Protein AF-A0A7L2H9U1-F1 (afdb_monomer_lite)

Foldseek 3Di:
DDDDDDDDDDDDDDDDQDFPDDDPQLVVVCVVVVHDFPRTDDDDPVSVVVSVVSVVVVVVVVVVVVVVVVVVVVVVVVVVVVVVVVVVVVVVVD

Organism: Sagittarius serpentarius (NCBI:txid56258)

Structure (mmCIF, N/CA/C/O backbone):
data_AF-A0A7L2H9U1-F1
#
_entry.id   AF-A0A7L2H9U1-F1
#
loop_
_atom_site.group_PDB
_atom_site.id
_atom_site.type_symbol
_atom_site.label_atom_id
_atom_site.label_alt_id
_atom_site.label_comp_id
_atom_site.label_asym_id
_atom_site.label_entity_id
_atom_site.label_seq_id
_atom_site.pdbx_PDB_ins_code
_atom_site.Cartn_x
_atom_site.Cartn_y
_atom_site.Cartn_z
_atom_site.occupancy
_atom_site.B_iso_or_equiv
_atom_site.auth_seq_id
_atom_site.auth_comp_id
_atom_site.auth_asym_id
_atom_site.auth_atom_id
_atom_site.pdbx_PDB_model_num
ATOM 1 N N . GLN A 1 1 ? 30.837 11.849 19.131 1.00 40.84 1 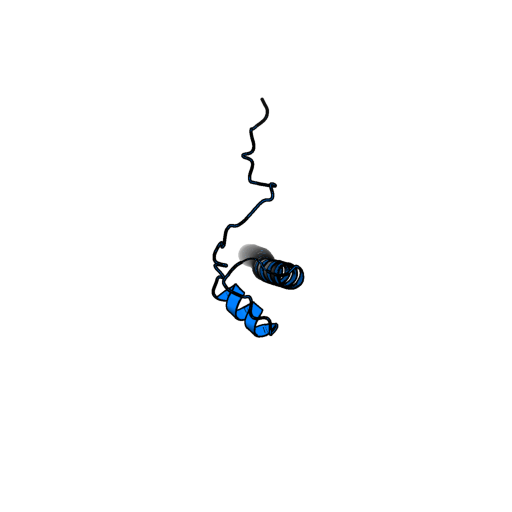GLN A N 1
ATOM 2 C CA . GLN A 1 1 ? 29.640 12.548 18.621 1.00 40.84 1 GLN A CA 1
ATOM 3 C C . GLN A 1 1 ? 28.623 11.475 18.253 1.00 40.84 1 GLN A C 1
ATOM 5 O O . GLN A 1 1 ? 28.847 10.749 17.298 1.00 40.84 1 GLN A O 1
ATOM 10 N N . GLN A 1 2 ? 27.600 11.282 19.087 1.00 32.91 2 GLN A N 1
ATOM 11 C CA . GLN A 1 2 ? 26.461 10.395 18.819 1.00 32.91 2 GLN A CA 1
ATOM 12 C C . GLN A 1 2 ? 25.211 11.279 18.701 1.00 32.91 2 GLN A C 1
ATOM 14 O O . GLN A 1 2 ? 25.092 12.224 19.489 1.00 32.91 2 GLN A O 1
ATOM 19 N N . PRO A 1 3 ? 24.306 11.040 17.737 1.00 44.41 3 PRO A N 1
ATOM 20 C CA . PRO A 1 3 ? 23.106 11.847 17.606 1.00 44.41 3 PRO A CA 1
ATOM 21 C C . PRO A 1 3 ? 22.080 11.469 18.680 1.00 44.41 3 PRO A C 1
ATOM 23 O O . PRO A 1 3 ? 21.834 10.299 18.968 1.00 44.41 3 PRO A O 1
ATOM 26 N N . GLN A 1 4 ? 21.491 12.507 19.264 1.00 36.41 4 GLN A N 1
ATOM 27 C CA . GLN A 1 4 ? 20.403 12.468 20.231 1.00 36.41 4 GLN A CA 1
ATOM 28 C C . GLN A 1 4 ? 19.116 12.103 19.468 1.00 36.41 4 GLN A C 1
ATOM 30 O O . GLN A 1 4 ? 18.715 12.844 18.570 1.00 36.41 4 GLN A O 1
ATOM 35 N N . VAL A 1 5 ? 18.465 10.985 19.794 1.00 49.50 5 VAL A N 1
ATOM 36 C CA . VAL A 1 5 ? 17.112 10.685 19.292 1.00 49.50 5 VAL A CA 1
ATOM 37 C C . VAL A 1 5 ? 16.080 11.154 20.325 1.00 49.50 5 VAL A C 1
ATOM 39 O O . VAL A 1 5 ? 16.228 10.824 21.504 1.00 49.50 5 VAL A O 1
ATOM 42 N N . PRO A 1 6 ? 15.051 11.936 19.943 1.00 44.22 6 PRO A N 1
ATOM 43 C CA . PRO A 1 6 ? 14.076 12.437 20.898 1.00 44.22 6 PRO A CA 1
ATOM 44 C C . PRO A 1 6 ? 13.170 11.301 21.365 1.00 44.22 6 PRO A C 1
ATOM 46 O O . PRO A 1 6 ? 12.555 10.591 20.566 1.00 44.22 6 PRO A O 1
ATOM 49 N N . GLY A 1 7 ? 13.092 11.141 22.684 1.00 51.62 7 GLY A N 1
ATOM 50 C CA . GLY A 1 7 ? 12.185 10.205 23.322 1.00 51.62 7 GLY A CA 1
ATOM 51 C C . GLY A 1 7 ? 10.724 10.541 23.032 1.00 51.62 7 GLY A C 1
ATOM 52 O O . GLY A 1 7 ? 10.314 11.698 23.051 1.00 51.62 7 GLY A O 1
ATOM 53 N N . SER A 1 8 ? 9.911 9.505 22.843 1.00 39.72 8 SER A N 1
ATOM 54 C CA . SER A 1 8 ? 8.487 9.594 23.148 1.00 39.72 8 SER A CA 1
ATOM 55 C C . SER A 1 8 ? 7.988 8.300 23.798 1.00 39.72 8 SER A C 1
ATOM 57 O O . SER A 1 8 ? 7.680 7.302 23.159 1.00 39.72 8 SER A O 1
ATOM 59 N N . LEU A 1 9 ? 7.934 8.378 25.131 1.00 43.38 9 LEU A N 1
ATOM 60 C CA . LEU A 1 9 ? 6.775 7.993 25.938 1.00 43.38 9 LEU A CA 1
ATOM 61 C C . LEU A 1 9 ? 6.395 6.503 25.961 1.00 43.38 9 LEU A C 1
ATOM 63 O O . LEU A 1 9 ? 5.309 6.096 25.557 1.00 43.38 9 LEU A O 1
ATOM 67 N N . LEU A 1 10 ? 7.243 5.709 26.613 1.00 46.53 10 LEU A N 1
ATOM 68 C CA . LEU A 1 10 ? 6.770 4.616 27.464 1.00 46.53 10 LEU A CA 1
ATOM 69 C C . LEU A 1 10 ? 6.665 5.138 28.902 1.00 46.53 10 LEU A C 1
ATOM 71 O O . LEU A 1 10 ? 7.646 5.085 29.639 1.00 46.53 10 LEU A O 1
ATOM 75 N N . ARG A 1 11 ? 5.494 5.634 29.323 1.00 40.97 11 ARG A N 1
ATOM 76 C CA . ARG A 1 11 ? 5.144 5.648 30.753 1.00 40.97 11 ARG A CA 1
ATOM 77 C C . ARG A 1 11 ? 3.635 5.721 30.978 1.00 40.97 11 ARG A C 1
ATOM 79 O O . ARG A 1 11 ? 2.960 6.629 30.514 1.00 40.97 11 ARG A O 1
ATOM 86 N N . GLN A 1 12 ? 3.155 4.710 31.691 1.00 47.94 12 GLN A N 1
ATOM 87 C CA . GLN A 1 12 ? 1.814 4.559 32.247 1.00 47.94 12 GLN A CA 1
ATOM 88 C C . GLN A 1 12 ? 1.457 5.729 33.180 1.00 47.94 12 GLN A C 1
ATOM 90 O O . GLN A 1 12 ? 2.340 6.189 33.904 1.00 47.94 12 GLN A O 1
ATOM 95 N N . SER A 1 13 ? 0.184 6.151 33.192 1.00 36.72 13 SER A N 1
ATOM 96 C CA . SER A 1 13 ? -0.660 6.290 34.399 1.00 36.72 13 SER A CA 1
ATOM 97 C C . SER A 1 13 ? -1.829 7.275 34.226 1.00 36.72 13 SER A C 1
ATOM 99 O O . SER A 1 13 ? -1.646 8.414 33.818 1.00 36.72 13 SER A O 1
ATOM 101 N N . GLN A 1 14 ? -3.002 6.809 34.674 1.00 38.38 14 GLN A N 1
ATOM 102 C CA . GLN A 1 14 ? -4.037 7.560 35.402 1.00 38.38 14 GLN A CA 1
ATOM 103 C C . GLN A 1 14 ? -4.898 8.594 34.642 1.00 38.38 14 GLN A C 1
ATOM 105 O O . GLN A 1 14 ? -4.474 9.694 34.315 1.00 38.38 14 GLN A O 1
ATOM 110 N N . GLY A 1 15 ? -6.185 8.250 34.488 1.00 38.69 15 GLY A N 1
ATOM 111 C CA . GLY A 1 15 ? -7.304 9.200 34.616 1.00 38.69 15 GLY A CA 1
ATOM 112 C C . GLY A 1 15 ? -7.620 10.122 33.440 1.00 38.69 15 GLY A C 1
ATOM 113 O O . GLY A 1 15 ? -8.485 10.980 33.570 1.00 38.69 15 GLY A O 1
ATOM 114 N N . GLN A 1 16 ? -6.964 9.962 32.297 1.00 40.44 16 GLN A N 1
ATOM 115 C CA . GLN A 1 16 ? -7.186 10.832 31.144 1.00 40.44 16 GLN A CA 1
ATOM 116 C C . GLN A 1 16 ? -8.255 10.198 30.257 1.00 40.44 16 GLN A C 1
ATOM 118 O O . GLN A 1 16 ? -7.974 9.232 29.545 1.00 40.44 16 GLN A O 1
ATOM 123 N N . VAL A 1 17 ? -9.481 10.721 30.294 1.00 42.12 17 VAL A N 1
ATOM 124 C CA . VAL A 1 17 ? -10.479 10.456 29.250 1.00 42.12 17 VAL A CA 1
ATOM 125 C C . VAL A 1 17 ? -9.964 11.135 27.976 1.00 42.12 17 VAL A C 1
ATOM 127 O O . VAL A 1 17 ? -10.356 12.247 27.649 1.00 42.12 17 VAL A O 1
ATOM 130 N N . GLN A 1 18 ? -8.987 10.517 27.307 1.00 53.31 18 GLN A N 1
ATOM 131 C CA . GLN A 1 18 ? -8.578 10.934 25.970 1.00 53.31 18 GLN A CA 1
ATOM 132 C C . GLN A 1 18 ? -9.625 10.390 25.009 1.00 53.31 18 GLN A C 1
ATOM 134 O O . GLN A 1 18 ? -9.876 9.187 24.957 1.00 53.31 18 GLN A O 1
ATOM 139 N N . GLU A 1 19 ? -10.274 11.291 24.289 1.00 53.56 19 GLU A N 1
ATOM 140 C CA . GLU A 1 19 ? -11.234 10.925 23.264 1.00 53.56 19 GLU A CA 1
ATOM 141 C C . GLU A 1 19 ? -10.533 10.091 22.186 1.00 53.56 19 GLU A C 1
ATOM 143 O O . GLU A 1 19 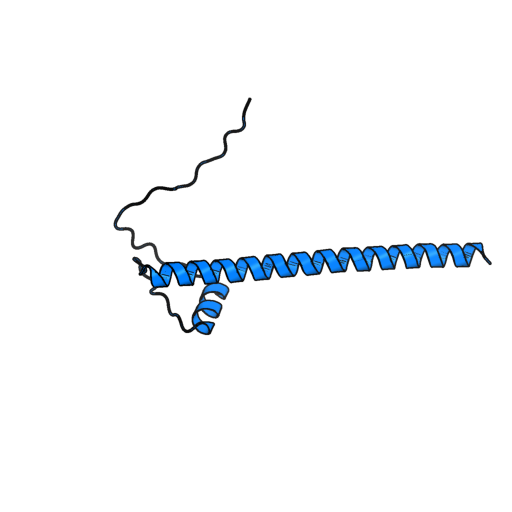? -9.475 10.462 21.665 1.00 53.56 19 GLU A O 1
ATOM 148 N N . LEU A 1 20 ? -11.101 8.930 21.867 1.00 61.38 20 LEU A N 1
ATOM 149 C CA . LEU A 1 20 ? -10.576 8.072 20.819 1.00 61.38 20 LEU A CA 1
ATOM 150 C C . LEU A 1 20 ? -10.884 8.702 19.452 1.00 61.38 20 LEU A C 1
ATOM 152 O O . LEU A 1 20 ? -11.910 8.420 18.834 1.00 61.38 20 LEU A O 1
ATOM 156 N N . VAL A 1 21 ? -9.974 9.546 18.959 1.00 62.16 21 VAL A N 1
ATOM 157 C CA . VAL A 1 21 ? -10.073 10.120 17.612 1.00 62.16 21 VAL A CA 1
ATOM 158 C C . VAL A 1 21 ? -9.712 9.045 16.586 1.00 62.16 21 VAL A C 1
ATOM 160 O O . VAL A 1 21 ? -8.545 8.691 16.405 1.00 62.16 21 VAL A O 1
ATOM 163 N N . LEU A 1 22 ? -10.738 8.501 15.934 1.00 69.25 22 LEU A N 1
ATOM 164 C CA . LEU A 1 22 ? -10.616 7.55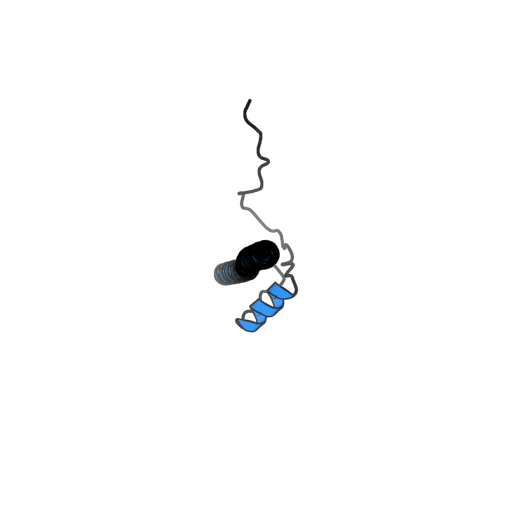5 14.826 1.00 69.25 22 LEU A CA 1
ATOM 165 C C . LEU A 1 22 ? -10.788 8.283 13.492 1.00 69.25 22 LEU A C 1
ATOM 167 O O . LEU A 1 22 ? -11.754 9.026 13.300 1.00 69.25 22 LEU A O 1
ATOM 171 N N . THR A 1 23 ? -9.893 8.008 12.551 1.00 75.12 23 THR A N 1
ATOM 172 C CA . THR A 1 23 ? -10.037 8.406 11.143 1.00 75.12 23 THR A CA 1
ATOM 173 C C . THR A 1 23 ? -11.214 7.675 10.483 1.00 75.12 23 THR A C 1
ATOM 175 O O . THR A 1 23 ? -11.638 6.614 10.948 1.00 75.12 23 THR A O 1
ATOM 178 N N . GLU A 1 24 ? -11.766 8.214 9.390 1.00 76.19 24 GLU A N 1
ATOM 179 C CA . GLU A 1 24 ? -12.895 7.581 8.683 1.00 76.19 24 GLU A CA 1
ATOM 180 C C . GLU A 1 24 ? -12.587 6.142 8.242 1.00 76.19 24 GLU A C 1
ATOM 182 O O . GLU A 1 24 ? -13.432 5.255 8.370 1.00 76.19 24 GLU A O 1
ATOM 187 N N . ASP A 1 25 ? -11.350 5.885 7.808 1.00 73.69 25 ASP A N 1
ATOM 188 C CA . ASP A 1 25 ? -10.882 4.546 7.451 1.00 73.69 25 ASP A CA 1
ATOM 189 C C . ASP A 1 25 ? -10.852 3.597 8.657 1.00 73.69 25 ASP A C 1
ATOM 191 O O . ASP A 1 25 ? -11.232 2.430 8.531 1.00 73.69 25 ASP A O 1
ATOM 195 N N . GLU A 1 26 ? -10.450 4.078 9.838 1.00 76.31 26 GLU A N 1
ATOM 196 C CA . GLU A 1 26 ? -10.497 3.289 11.073 1.00 76.31 26 GLU A CA 1
ATOM 197 C C . GLU A 1 26 ? -11.942 2.972 11.470 1.00 76.31 26 GLU A C 1
ATOM 199 O O . GLU A 1 26 ? -12.241 1.812 11.753 1.00 76.31 26 GLU A O 1
ATOM 204 N N . LYS A 1 27 ? -12.850 3.957 11.420 1.00 77.44 27 LYS A N 1
ATOM 205 C CA . LYS A 1 27 ? -14.284 3.764 11.712 1.00 77.44 27 LYS A CA 1
ATOM 206 C C . LYS A 1 27 ? -14.922 2.758 10.755 1.00 77.44 27 LYS A C 1
ATOM 208 O O . LYS A 1 27 ? -15.621 1.844 11.188 1.00 77.44 27 LYS A O 1
ATOM 213 N N . LYS A 1 28 ? -14.636 2.874 9.457 1.00 78.69 28 LYS A N 1
ATOM 214 C CA . LYS A 1 28 ? -15.163 1.975 8.423 1.00 78.69 28 LYS A CA 1
ATOM 215 C C . LYS A 1 28 ? -14.649 0.548 8.588 1.00 78.69 28 LYS A C 1
ATOM 217 O O . LYS A 1 28 ? -15.406 -0.406 8.410 1.00 78.69 28 LYS A O 1
ATOM 222 N N . LEU A 1 29 ? -13.370 0.383 8.932 1.00 80.00 29 LEU A N 1
ATOM 223 C CA . LEU A 1 29 ? -12.783 -0.940 9.129 1.00 80.00 29 LEU A CA 1
ATOM 224 C C . LEU A 1 29 ? -13.249 -1.586 10.444 1.00 80.00 29 LEU A C 1
ATOM 226 O O . LEU A 1 29 ? -13.446 -2.795 10.473 1.00 80.00 29 LEU A O 1
ATOM 230 N N . LEU A 1 30 ? -13.481 -0.794 11.492 1.00 81.00 30 LEU A N 1
ATOM 231 C CA . LEU A 1 30 ? -14.096 -1.238 12.747 1.00 81.00 30 LEU A CA 1
ATOM 232 C C . LEU A 1 30 ? -15.540 -1.711 12.545 1.00 81.00 30 LEU A C 1
ATOM 234 O O . LEU A 1 30 ? -15.872 -2.830 12.938 1.00 81.00 30 LEU A O 1
ATOM 238 N N . ALA A 1 31 ? -16.355 -0.925 11.835 1.00 78.00 31 ALA A N 1
ATOM 239 C CA . ALA A 1 31 ? -17.723 -1.300 11.478 1.00 78.00 31 ALA A CA 1
ATOM 240 C C . ALA A 1 31 ? -17.771 -2.608 10.671 1.00 78.00 31 ALA A C 1
ATOM 242 O O . ALA A 1 31 ? -18.617 -3.462 10.920 1.00 78.00 31 ALA A O 1
ATOM 243 N N . LYS A 1 32 ? -16.820 -2.811 9.747 1.00 78.81 32 LYS A N 1
ATOM 244 C CA . LYS A 1 32 ? -16.717 -4.050 8.960 1.00 78.81 32 LYS A CA 1
ATOM 245 C C . LYS A 1 32 ? -16.370 -5.281 9.805 1.00 78.81 32 LYS A C 1
ATOM 247 O O . LYS A 1 32 ? -16.780 -6.383 9.460 1.00 78.81 32 LYS A O 1
ATOM 252 N N . GLU A 1 33 ? -15.618 -5.109 10.887 1.00 73.62 33 GLU A N 1
ATOM 253 C CA . GLU A 1 33 ? -15.292 -6.194 11.823 1.00 73.62 33 GLU A CA 1
ATOM 254 C C . GLU A 1 33 ? -16.370 -6.363 12.910 1.00 73.62 33 GLU A C 1
ATOM 256 O O . GLU A 1 33 ? -16.214 -7.210 13.786 1.00 73.62 33 GLU A O 1
ATOM 261 N N . GLY A 1 34 ? -17.456 -5.577 12.861 1.00 68.44 34 GLY A N 1
ATOM 262 C CA . GLY A 1 34 ? -18.563 -5.634 13.818 1.00 68.44 34 GLY A CA 1
ATOM 263 C C . GLY A 1 34 ? -18.214 -5.102 15.208 1.00 68.44 34 GLY A C 1
ATOM 264 O O . GLY A 1 34 ? -18.941 -5.373 16.160 1.00 68.44 34 GLY A O 1
ATOM 265 N N . VAL A 1 35 ? -17.105 -4.367 15.347 1.00 66.88 35 VAL A N 1
ATOM 266 C CA . VAL A 1 35 ? -16.649 -3.832 16.635 1.00 66.88 35 VAL A CA 1
ATOM 267 C C . VAL A 1 35 ? -16.870 -2.328 16.657 1.00 66.88 35 VAL A C 1
ATOM 269 O O . VAL A 1 35 ? -16.233 -1.591 15.909 1.00 66.88 35 VAL A O 1
ATOM 272 N N . SER A 1 36 ? -17.757 -1.871 17.537 1.00 64.62 36 SER A N 1
ATOM 273 C CA . SER A 1 36 ? -17.889 -0.455 17.874 1.00 64.62 36 SER A CA 1
ATOM 274 C C . SER A 1 36 ? -17.023 -0.175 19.095 1.00 64.62 36 SER A C 1
ATOM 276 O O . SER A 1 36 ? -17.188 -0.835 20.118 1.00 64.62 36 SER A O 1
ATOM 278 N N . LEU A 1 37 ? -16.070 0.750 18.977 1.00 65.25 37 LEU A N 1
ATOM 279 C CA . LEU A 1 37 ? -15.263 1.177 20.117 1.00 65.25 37 LEU A CA 1
ATOM 280 C C . LEU A 1 37 ? -15.957 2.357 20.807 1.00 65.25 37 LEU A C 1
ATOM 282 O O . LEU A 1 37 ? -16.336 3.302 20.110 1.00 65.25 37 LEU A O 1
ATOM 286 N N . PRO A 1 38 ? -16.092 2.346 22.144 1.00 63.25 38 PRO A N 1
ATOM 287 C CA . PRO A 1 38 ? -16.499 3.522 22.893 1.00 63.25 38 PRO A CA 1
ATOM 288 C C . PRO A 1 38 ? -15.537 4.679 22.604 1.00 63.25 38 PRO A C 1
ATOM 290 O O . PRO A 1 38 ? -14.316 4.509 22.611 1.00 63.25 38 PRO A O 1
ATOM 293 N N . THR A 1 39 ? -16.080 5.871 22.363 1.00 59.16 39 THR A N 1
ATOM 294 C CA . THR A 1 39 ? -15.287 7.088 22.123 1.00 59.16 39 THR A CA 1
ATOM 295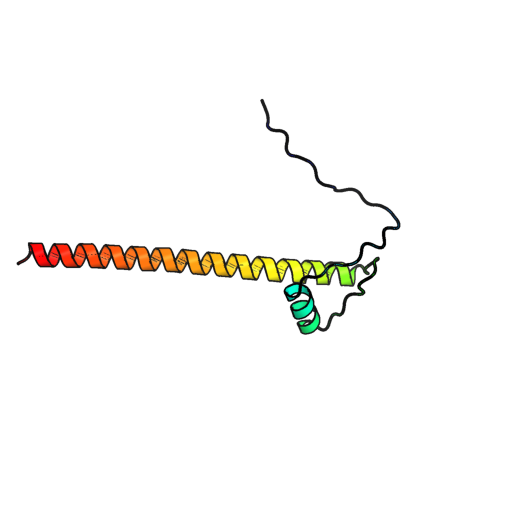 C C . THR A 1 39 ? -14.546 7.550 23.387 1.00 59.16 39 THR A C 1
ATOM 297 O O . THR A 1 39 ? -13.582 8.307 23.294 1.00 59.16 39 THR A O 1
ATOM 300 N N . GLN A 1 40 ? -14.971 7.085 24.569 1.00 56.59 40 GLN A N 1
ATOM 301 C CA . GLN A 1 40 ? -14.405 7.443 25.870 1.00 56.59 40 GLN A CA 1
ATOM 302 C C . GLN A 1 40 ? -13.563 6.302 26.456 1.00 56.59 40 GLN A C 1
ATOM 304 O O . GLN A 1 40 ? -14.009 5.160 26.547 1.00 56.59 40 GLN A O 1
ATOM 309 N N . LEU A 1 41 ? -12.340 6.634 26.874 1.00 65.00 41 LEU A N 1
ATOM 310 C CA . LEU A 1 41 ? -11.4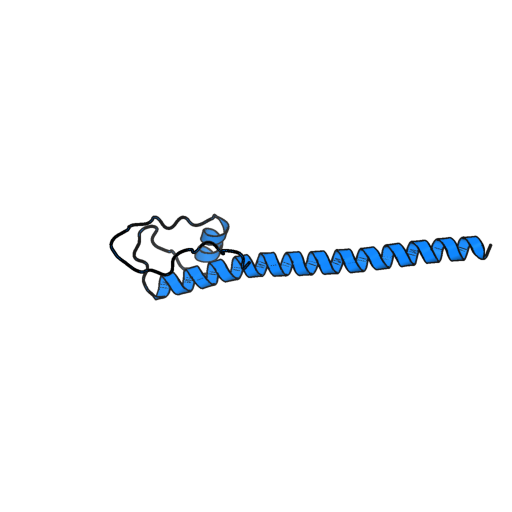42 5.742 27.610 1.00 65.00 41 LEU A CA 1
ATOM 311 C C . LEU A 1 41 ? -11.919 5.518 29.059 1.00 65.00 41 LEU A C 1
ATOM 313 O O . LEU A 1 41 ? -12.535 6.419 29.631 1.00 65.00 41 LEU A O 1
ATOM 317 N N . PRO A 1 42 ? -11.571 4.379 29.694 1.00 61.06 42 PRO A N 1
ATOM 318 C CA . PRO A 1 42 ? -10.612 3.363 29.243 1.00 61.06 42 PRO A CA 1
ATOM 319 C C . PRO A 1 42 ? -11.228 2.261 28.367 1.00 61.06 42 PRO A C 1
ATOM 321 O O . PRO A 1 42 ? -12.255 1.685 28.709 1.00 61.06 42 PRO A O 1
ATOM 324 N N . LEU A 1 43 ? -10.539 1.914 27.272 1.00 68.06 43 LEU A N 1
ATOM 325 C CA . LEU A 1 43 ? -10.848 0.712 26.493 1.00 68.06 43 LEU A CA 1
ATOM 326 C C . LEU A 1 43 ? -10.490 -0.543 27.302 1.00 68.06 43 LEU A C 1
ATOM 328 O O . LEU A 1 43 ? -9.476 -0.607 28.000 1.00 68.06 43 LEU A O 1
ATOM 332 N N . THR A 1 44 ? -11.296 -1.584 27.164 1.00 76.62 44 THR A N 1
ATOM 333 C CA . THR A 1 44 ? -10.982 -2.929 27.638 1.00 76.62 44 THR A CA 1
ATOM 334 C C . THR A 1 44 ? -9.764 -3.497 26.897 1.00 76.62 44 THR A C 1
ATOM 336 O O . THR A 1 44 ? -9.476 -3.159 25.747 1.00 76.62 44 THR A O 1
ATOM 339 N N . LYS A 1 45 ? -9.067 -4.467 27.510 1.00 78.56 45 LYS A N 1
ATOM 340 C CA . LYS A 1 45 ? -7.935 -5.175 26.870 1.00 78.56 45 LYS A CA 1
ATOM 341 C C . LYS A 1 45 ? -8.293 -5.784 25.506 1.00 78.56 45 LYS A C 1
ATOM 343 O O . LYS A 1 45 ? -7.407 -6.019 24.685 1.00 78.56 45 LYS A O 1
ATOM 348 N N . TYR A 1 46 ? -9.564 -6.116 25.283 1.00 78.38 46 TYR A N 1
ATOM 349 C CA . TYR A 1 46 ? -10.050 -6.628 24.005 1.00 78.38 46 TYR A CA 1
ATOM 350 C C . TYR A 1 46 ? -10.099 -5.519 22.949 1.00 78.38 46 TYR A C 1
ATOM 352 O O . TYR A 1 46 ? -9.534 -5.665 21.865 1.00 78.38 46 TYR A O 1
ATOM 360 N N . GLU A 1 47 ? -10.702 -4.390 23.295 1.00 74.81 47 GLU A N 1
ATOM 361 C CA . GLU A 1 47 ? -10.855 -3.226 22.427 1.00 74.81 47 GLU A CA 1
ATOM 362 C C . GLU A 1 47 ? -9.506 -2.639 21.989 1.00 74.81 47 GLU A C 1
ATOM 364 O O . GLU A 1 47 ? -9.304 -2.365 20.804 1.00 74.81 47 GLU A O 1
ATOM 369 N N . GLU A 1 48 ? -8.526 -2.560 22.894 1.00 80.56 48 GLU A N 1
ATOM 370 C CA . GLU A 1 48 ? -7.158 -2.148 22.552 1.00 80.56 48 GLU A CA 1
ATOM 371 C C . GLU A 1 48 ? -6.509 -3.079 21.513 1.00 80.56 48 GLU A C 1
ATOM 373 O O . GLU A 1 48 ? -5.837 -2.627 20.576 1.00 80.56 48 GLU A O 1
ATOM 378 N N . ARG A 1 49 ? -6.715 -4.401 21.640 1.00 84.19 49 ARG A N 1
ATOM 379 C CA . ARG A 1 49 ? -6.204 -5.385 20.669 1.00 84.19 49 ARG A CA 1
ATOM 380 C C . ARG A 1 49 ? -6.866 -5.209 19.308 1.00 84.19 49 ARG A C 1
ATOM 382 O O . ARG A 1 49 ? -6.167 -5.295 18.292 1.00 84.19 49 ARG A O 1
ATOM 389 N N . VAL A 1 50 ? -8.178 -4.971 19.273 1.00 83.44 50 VAL A N 1
ATOM 390 C CA . VAL A 1 50 ? -8.913 -4.728 18.025 1.00 83.44 50 VAL A CA 1
ATOM 391 C C . VAL A 1 50 ? -8.399 -3.458 17.357 1.00 83.44 50 VAL A C 1
ATOM 393 O O . VAL A 1 50 ? -7.975 -3.518 16.202 1.00 83.44 50 VAL A O 1
ATOM 396 N N . LEU A 1 51 ? -8.315 -2.344 18.085 1.00 83.62 51 LEU A N 1
ATOM 397 C CA . LEU A 1 51 ? -7.799 -1.079 17.561 1.00 83.62 51 LEU A CA 1
ATOM 398 C C . LEU A 1 51 ? -6.381 -1.232 16.989 1.00 83.62 51 LEU A C 1
ATOM 400 O O . LEU A 1 51 ? -6.088 -0.782 15.878 1.00 83.62 51 LEU A O 1
ATOM 404 N N . LYS A 1 52 ? -5.497 -1.941 17.701 1.00 87.12 52 LYS A N 1
ATOM 405 C CA . LYS A 1 52 ? -4.135 -2.233 17.229 1.00 87.12 52 LYS A CA 1
ATOM 406 C C . LYS A 1 52 ? -4.136 -3.056 15.937 1.00 87.12 52 LYS A C 1
ATOM 408 O O . LYS A 1 52 ? -3.317 -2.794 15.050 1.00 87.12 52 LYS A O 1
ATOM 413 N N . LYS A 1 53 ? -5.044 -4.030 15.804 1.00 88.62 53 LYS A N 1
ATOM 414 C CA . LYS A 1 53 ? -5.213 -4.830 14.580 1.00 88.62 53 LYS A CA 1
ATOM 415 C C . LYS A 1 53 ? -5.710 -3.963 13.419 1.00 88.62 53 LYS A C 1
ATOM 417 O O . LYS A 1 53 ? -5.144 -4.063 12.332 1.00 88.62 53 LYS A O 1
ATOM 422 N N . ILE A 1 54 ? -6.690 -3.090 13.646 1.00 86.44 54 ILE A N 1
ATOM 423 C CA . ILE A 1 54 ? -7.221 -2.156 12.638 1.00 86.44 54 ILE A CA 1
ATOM 424 C C . ILE A 1 54 ? -6.124 -1.217 12.134 1.00 86.44 54 ILE A C 1
ATOM 426 O O . ILE A 1 54 ? -5.831 -1.196 10.938 1.00 86.44 54 ILE A O 1
ATOM 430 N N . ARG A 1 55 ? -5.411 -0.546 13.045 1.00 87.50 55 ARG A N 1
ATOM 431 C CA . ARG A 1 55 ? -4.273 0.322 12.701 1.00 87.50 55 ARG A CA 1
ATOM 432 C C . ARG A 1 55 ? -3.192 -0.420 11.914 1.00 87.50 55 ARG A C 1
ATOM 434 O O . ARG A 1 55 ? -2.606 0.129 10.982 1.00 87.50 55 ARG A O 1
ATOM 441 N N . ARG A 1 56 ? -2.927 -1.686 12.256 1.00 91.81 56 ARG A N 1
ATOM 442 C CA . ARG A 1 56 ? -1.982 -2.533 11.511 1.00 91.81 56 ARG A CA 1
ATOM 443 C C . ARG A 1 56 ? -2.491 -2.888 10.109 1.00 91.81 56 ARG A C 1
ATOM 445 O O . ARG A 1 56 ? -1.688 -2.854 9.179 1.00 91.81 56 ARG A O 1
ATOM 452 N N . LYS A 1 57 ? -3.782 -3.199 9.939 1.00 92.06 57 LYS A N 1
ATOM 453 C CA . LYS A 1 57 ? -4.402 -3.473 8.627 1.00 92.06 57 LYS A CA 1
ATOM 454 C C . LYS A 1 57 ? -4.282 -2.266 7.690 1.00 92.06 57 LYS A C 1
ATOM 456 O O . LYS A 1 57 ? -3.902 -2.442 6.536 1.00 92.06 57 LYS A O 1
ATOM 461 N N . ILE A 1 58 ? -4.519 -1.054 8.197 1.00 87.50 58 ILE A N 1
ATOM 462 C CA . ILE A 1 58 ? -4.402 0.189 7.416 1.00 87.50 58 ILE A CA 1
ATOM 463 C C . ILE A 1 58 ? -2.967 0.389 6.917 1.00 87.50 58 ILE A C 1
ATOM 465 O O . ILE A 1 58 ? -2.749 0.515 5.712 1.00 87.50 58 ILE A O 1
ATOM 469 N N . ARG A 1 59 ? -1.971 0.306 7.812 1.00 92.44 59 ARG A N 1
ATOM 470 C CA . ARG A 1 59 ? -0.555 0.424 7.414 1.00 92.44 59 ARG A CA 1
ATOM 471 C C . ARG A 1 59 ? -0.134 -0.647 6.410 1.00 92.44 59 ARG A C 1
ATOM 473 O O . ARG A 1 59 ? 0.616 -0.362 5.482 1.00 92.44 59 ARG A O 1
ATOM 480 N N . ASN A 1 60 ? -0.612 -1.881 6.573 1.00 95.06 60 ASN A N 1
ATOM 481 C CA . ASN A 1 60 ? -0.288 -2.958 5.642 1.00 95.06 60 ASN A CA 1
ATOM 482 C C . ASN A 1 60 ? -0.891 -2.720 4.253 1.00 95.06 60 ASN A C 1
ATOM 484 O O . ASN A 1 60 ? -0.206 -2.951 3.262 1.00 95.06 60 ASN A O 1
ATOM 488 N N . LYS A 1 61 ? -2.123 -2.203 4.176 1.00 93.94 61 LYS A N 1
ATOM 489 C CA . LYS A 1 61 ? -2.753 -1.835 2.904 1.00 93.94 61 LYS A CA 1
ATOM 490 C C . LYS A 1 61 ? -1.922 -0.792 2.152 1.00 93.94 61 LYS A C 1
ATOM 492 O O . LYS A 1 61 ? -1.629 -1.001 0.979 1.00 93.94 61 LYS A O 1
ATOM 497 N N . GLN A 1 62 ? -1.499 0.273 2.836 1.00 92.00 62 GLN A N 1
ATOM 498 C CA . GLN A 1 62 ? -0.655 1.323 2.250 1.00 92.00 62 GLN A CA 1
ATOM 499 C C . GLN A 1 62 ? 0.692 0.764 1.776 1.00 92.00 62 GLN A C 1
ATOM 501 O O . GLN A 1 62 ? 1.066 0.930 0.620 1.00 92.00 62 GLN A O 1
ATOM 506 N N . SER A 1 63 ? 1.390 0.017 2.633 1.00 95.50 63 SER A N 1
ATOM 507 C CA . SER A 1 63 ? 2.692 -0.564 2.286 1.00 95.50 63 SER A CA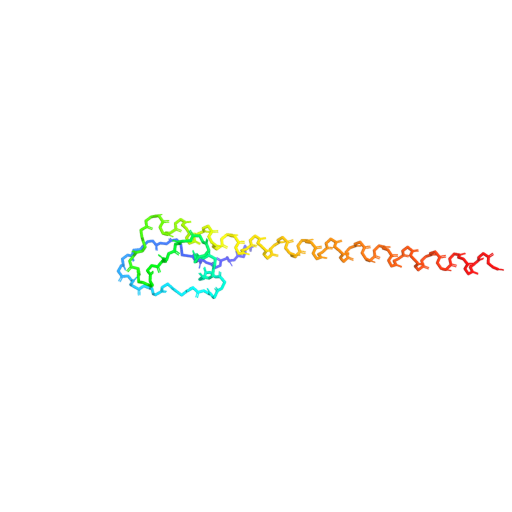 1
ATOM 508 C C . SER A 1 63 ? 2.611 -1.561 1.122 1.00 95.50 63 SER A C 1
ATOM 510 O O . SER A 1 63 ? 3.466 -1.549 0.237 1.00 95.50 63 SER A O 1
ATOM 512 N N . ALA A 1 64 ? 1.567 -2.394 1.074 1.00 96.44 64 ALA A N 1
ATOM 513 C CA . ALA A 1 64 ? 1.345 -3.317 -0.034 1.00 96.44 64 ALA A CA 1
ATOM 514 C C . ALA A 1 64 ? 1.055 -2.576 -1.349 1.00 96.44 64 ALA A C 1
ATOM 516 O O . ALA A 1 64 ? 1.515 -3.006 -2.406 1.00 96.44 64 ALA A O 1
ATOM 517 N N . GLN A 1 65 ? 0.310 -1.468 -1.295 1.00 97.81 65 GLN A N 1
ATOM 518 C CA . GLN A 1 65 ? 0.030 -0.637 -2.464 1.00 97.81 65 GLN A CA 1
ATOM 519 C C . GLN A 1 65 ? 1.304 0.015 -3.009 1.00 97.81 65 GLN A C 1
ATOM 521 O O . GLN A 1 65 ? 1.586 -0.134 -4.196 1.00 97.81 65 GLN A O 1
ATOM 526 N N . GLU A 1 66 ? 2.105 0.645 -2.151 1.00 97.44 66 GLU A N 1
ATOM 527 C CA . GLU A 1 66 ? 3.381 1.253 -2.551 1.00 97.44 66 GLU A CA 1
ATOM 528 C C . GLU A 1 66 ? 4.350 0.216 -3.130 1.00 97.44 66 GLU A C 1
ATOM 530 O O . GLU A 1 66 ? 4.987 0.448 -4.155 1.00 97.44 66 GLU A O 1
ATOM 535 N N . SER A 1 67 ? 4.407 -0.983 -2.541 1.00 98.38 67 SER A N 1
ATOM 536 C CA . SER A 1 67 ? 5.219 -2.080 -3.076 1.00 98.38 67 SER A CA 1
ATOM 537 C C . SER A 1 67 ? 4.784 -2.489 -4.487 1.00 98.38 67 SER A C 1
ATOM 539 O O . SER A 1 67 ? 5.627 -2.651 -5.373 1.00 98.38 67 SER A O 1
ATOM 541 N N . ARG A 1 68 ? 3.471 -2.616 -4.726 1.00 98.25 68 ARG A N 1
ATOM 542 C CA . ARG A 1 68 ? 2.930 -2.929 -6.058 1.00 98.25 68 ARG A CA 1
ATOM 543 C C . ARG A 1 68 ? 3.220 -1.814 -7.058 1.00 98.25 68 ARG A C 1
ATOM 545 O O . ARG A 1 68 ? 3.629 -2.118 -8.174 1.00 98.25 68 ARG A O 1
ATOM 552 N N . LYS A 1 69 ? 3.051 -0.552 -6.653 1.00 98.19 69 LYS A N 1
ATOM 553 C CA . LYS A 1 69 ? 3.348 0.620 -7.483 1.00 98.19 69 LYS A CA 1
ATOM 554 C C . LYS A 1 69 ? 4.816 0.635 -7.908 1.00 98.19 69 LYS A C 1
ATOM 556 O O . LYS A 1 69 ? 5.093 0.658 -9.101 1.00 98.19 69 LYS A O 1
ATOM 561 N N . LYS A 1 70 ? 5.740 0.468 -6.957 1.00 98.38 70 LYS A N 1
ATOM 562 C CA . LYS A 1 70 ? 7.182 0.415 -7.230 1.00 98.38 70 LYS A CA 1
ATOM 563 C C . LYS A 1 70 ? 7.563 -0.725 -8.177 1.00 98.38 70 LYS A C 1
ATOM 565 O O . LYS A 1 70 ? 8.400 -0.546 -9.056 1.00 98.38 70 LYS A O 1
ATOM 570 N N . LYS A 1 71 ? 6.955 -1.907 -8.010 1.00 98.06 71 LYS A N 1
ATOM 571 C CA . LYS A 1 71 ? 7.184 -3.038 -8.921 1.00 98.06 71 LYS A CA 1
ATOM 572 C C . LYS A 1 71 ? 6.706 -2.717 -10.338 1.00 98.06 71 LYS A C 1
ATOM 574 O O . LYS A 1 71 ? 7.419 -3.035 -11.283 1.00 98.06 71 LYS A O 1
ATOM 579 N N . LYS A 1 72 ? 5.527 -2.106 -10.476 1.00 98.06 72 LYS A N 1
ATOM 580 C CA . LYS A 1 72 ? 4.992 -1.688 -11.774 1.00 98.06 72 LYS A CA 1
ATOM 581 C C . LYS A 1 72 ? 5.919 -0.681 -12.456 1.00 98.06 72 LYS A C 1
ATOM 583 O O . LYS A 1 72 ? 6.362 -0.945 -13.559 1.00 98.06 72 LYS A O 1
ATOM 588 N N . GLU A 1 73 ? 6.289 0.396 -11.769 1.00 98.00 73 GLU A N 1
ATOM 589 C CA . GLU A 1 73 ? 7.180 1.431 -12.316 1.00 98.00 73 GLU A CA 1
ATOM 590 C C . GLU A 1 73 ? 8.534 0.866 -12.766 1.00 98.00 73 GLU A C 1
ATOM 592 O O . GLU A 1 73 ? 9.078 1.279 -13.787 1.00 98.00 73 GLU A O 1
ATOM 597 N N . TYR A 1 74 ? 9.071 -0.111 -12.031 1.00 98.00 74 TYR A N 1
ATOM 598 C CA . TYR A 1 74 ? 10.296 -0.796 -12.429 1.00 98.00 74 TYR A CA 1
ATOM 599 C C . TYR A 1 74 ? 10.125 -1.590 -13.731 1.00 98.00 74 TYR A C 1
ATOM 601 O O . TYR A 1 74 ? 10.972 -1.488 -14.614 1.00 98.00 74 TYR A O 1
ATOM 609 N N . ILE A 1 75 ? 9.038 -2.358 -13.859 1.00 98.12 75 ILE A N 1
ATOM 610 C CA . ILE A 1 75 ? 8.745 -3.142 -15.067 1.00 98.12 75 ILE A CA 1
ATOM 611 C C . ILE A 1 75 ? 8.502 -2.211 -16.256 1.00 98.12 75 ILE A C 1
ATOM 613 O O . ILE A 1 75 ? 9.199 -2.339 -17.259 1.00 98.12 75 ILE A O 1
ATOM 617 N N . ASP A 1 76 ? 7.614 -1.228 -16.107 1.00 96.81 76 ASP A N 1
ATOM 618 C CA . ASP A 1 76 ? 7.291 -0.247 -17.149 1.00 96.81 76 ASP A CA 1
ATOM 619 C C . ASP A 1 76 ? 8.571 0.484 -17.624 1.00 96.81 76 ASP A C 1
ATOM 621 O O . ASP A 1 76 ? 8.788 0.706 -18.817 1.00 96.81 76 ASP A O 1
ATOM 625 N N . GLY A 1 77 ? 9.479 0.813 -16.695 1.00 97.69 77 GLY A N 1
ATOM 626 C CA . GLY A 1 77 ? 10.775 1.415 -17.009 1.00 97.69 77 GLY A CA 1
ATOM 627 C C . GLY A 1 77 ? 11.724 0.489 -17.782 1.00 97.69 77 GLY A C 1
ATOM 628 O O . GLY A 1 77 ? 12.456 0.954 -18.659 1.00 97.69 77 GLY A O 1
ATOM 629 N N . LEU A 1 78 ? 11.727 -0.815 -17.490 1.00 97.56 78 LEU A N 1
ATOM 630 C CA . LEU A 1 78 ? 12.502 -1.801 -18.251 1.00 97.56 78 LEU A CA 1
ATOM 631 C C . LEU A 1 78 ? 11.943 -1.991 -19.664 1.00 97.56 78 LEU A C 1
ATOM 633 O O . LEU A 1 78 ? 12.714 -1.989 -20.623 1.00 97.56 78 LEU A O 1
ATOM 637 N N . GLU A 1 79 ? 10.624 -2.118 -19.792 1.00 97.12 79 GLU A N 1
ATOM 638 C CA . GLU A 1 79 ? 9.931 -2.265 -21.076 1.00 97.12 79 GLU A CA 1
ATOM 639 C C . GLU A 1 79 ? 10.185 -1.052 -21.978 1.00 97.12 79 GLU A C 1
ATOM 641 O O . GLU A 1 79 ? 10.559 -1.208 -23.141 1.00 97.12 79 GLU A O 1
ATOM 646 N N . SER A 1 80 ? 10.102 0.159 -21.418 1.00 96.50 80 SER A N 1
ATOM 647 C CA . SER A 1 80 ? 10.411 1.404 -22.130 1.00 96.50 80 SER A CA 1
ATOM 648 C C . SER A 1 80 ? 11.852 1.434 -22.661 1.00 96.50 80 SER A C 1
ATOM 650 O O . SER A 1 80 ? 12.084 1.720 -23.838 1.00 96.50 80 SER A O 1
ATOM 652 N N . ARG A 1 81 ? 12.838 1.048 -21.838 1.00 96.00 81 ARG A N 1
ATOM 653 C CA . ARG A 1 81 ? 14.252 0.983 -22.257 1.00 96.00 81 ARG A CA 1
ATOM 654 C C . ARG A 1 81 ? 14.498 -0.067 -23.338 1.00 96.00 81 ARG A C 1
ATOM 656 O O . ARG A 1 81 ? 15.249 0.195 -24.275 1.00 96.00 81 ARG A O 1
ATOM 663 N N . MET A 1 82 ? 13.884 -1.242 -23.211 1.00 95.75 82 MET A N 1
ATOM 664 C CA . MET A 1 82 ? 13.984 -2.304 -24.213 1.00 95.75 82 MET A CA 1
ATOM 665 C C . MET A 1 82 ? 13.397 -1.846 -25.549 1.00 95.75 82 MET A C 1
ATOM 667 O O . MET A 1 82 ? 14.034 -2.028 -26.585 1.00 95.75 82 MET A O 1
ATOM 671 N N . SER A 1 83 ? 12.226 -1.205 -25.524 1.00 94.12 83 SER A N 1
ATOM 672 C CA . SER A 1 83 ? 11.591 -0.654 -26.721 1.00 94.12 83 SER A CA 1
ATOM 673 C C . SER A 1 83 ? 12.471 0.398 -27.393 1.00 94.12 83 SER A C 1
ATOM 675 O O . SER A 1 83 ? 12.656 0.345 -28.605 1.00 94.12 83 SER A O 1
ATOM 677 N N . ALA A 1 84 ? 13.056 1.320 -26.622 1.00 92.88 84 ALA A N 1
ATOM 678 C CA . ALA A 1 84 ? 13.949 2.347 -27.157 1.00 92.88 84 ALA A CA 1
ATOM 679 C C . ALA A 1 84 ? 15.200 1.737 -27.810 1.00 92.88 84 ALA A C 1
ATOM 681 O O . ALA A 1 84 ? 15.536 2.079 -28.940 1.00 92.88 84 ALA A O 1
ATOM 682 N N . CYS A 1 85 ? 15.852 0.782 -27.138 1.00 91.12 85 CYS A N 1
ATOM 683 C CA . CYS A 1 85 ? 17.018 0.089 -27.689 1.00 91.12 85 CYS A CA 1
ATOM 684 C C . CYS A 1 85 ? 16.667 -0.714 -28.950 1.00 91.12 85 CYS A C 1
ATOM 686 O O . CYS A 1 85 ? 17.415 -0.694 -29.923 1.00 91.12 85 CYS A O 1
ATOM 688 N N . THR A 1 86 ? 15.511 -1.379 -28.962 1.00 92.19 86 THR A N 1
ATOM 689 C CA . THR A 1 86 ? 15.044 -2.146 -30.125 1.00 92.19 86 THR A CA 1
ATOM 690 C C . THR A 1 86 ? 14.781 -1.234 -31.320 1.00 92.19 86 THR A C 1
ATOM 692 O O . THR A 1 86 ? 15.215 -1.551 -32.424 1.00 92.19 86 THR A O 1
ATOM 695 N N . ALA A 1 87 ? 14.129 -0.089 -31.104 1.00 91.06 87 ALA A N 1
ATOM 696 C CA . ALA A 1 87 ? 13.877 0.894 -32.153 1.00 91.06 87 ALA A CA 1
ATOM 697 C C . ALA A 1 87 ? 15.186 1.446 -32.741 1.00 91.06 87 ALA A C 1
ATOM 699 O O . ALA A 1 87 ? 15.349 1.456 -33.958 1.00 91.06 87 ALA A O 1
ATOM 700 N N . GLN A 1 88 ? 16.151 1.814 -31.890 1.00 89.75 88 GLN A N 1
ATOM 701 C CA . GLN A 1 88 ? 17.465 2.274 -32.354 1.00 89.75 88 GLN A CA 1
ATOM 702 C C . GLN A 1 88 ? 18.227 1.191 -33.125 1.00 89.75 88 GLN A C 1
ATOM 704 O O . GLN A 1 88 ? 18.834 1.478 -34.153 1.00 89.75 88 GLN A O 1
ATOM 709 N N . ASN A 1 89 ? 18.171 -0.064 -32.675 1.00 87.62 89 ASN A N 1
ATOM 710 C CA . ASN A 1 89 ? 18.815 -1.171 -33.380 1.00 87.62 89 ASN A CA 1
ATOM 711 C C . ASN A 1 89 ? 18.191 -1.425 -34.758 1.00 87.62 89 ASN A C 1
ATOM 713 O O . ASN A 1 89 ? 18.916 -1.724 -35.701 1.00 87.62 89 ASN A O 1
ATOM 717 N N . GLN A 1 90 ? 16.868 -1.302 -34.887 1.00 89.12 90 GLN A N 1
ATOM 718 C CA . GLN A 1 90 ? 16.186 -1.427 -36.178 1.00 89.12 90 GLN A CA 1
ATOM 719 C C . GLN A 1 90 ? 16.568 -0.302 -37.141 1.00 89.12 90 GLN A C 1
ATOM 721 O O . GLN A 1 90 ? 16.712 -0.548 -38.334 1.00 89.12 90 GLN A O 1
ATOM 726 N N . GLU A 1 91 ? 16.744 0.918 -36.635 1.00 86.06 91 GLU A N 1
ATOM 727 C CA . GLU A 1 91 ? 17.174 2.059 -37.445 1.00 86.06 91 GLU A CA 1
ATOM 728 C C . GLU A 1 91 ? 18.625 1.916 -37.925 1.00 86.06 91 GLU A C 1
ATOM 730 O O . GLU A 1 91 ? 18.913 2.233 -39.071 1.00 86.06 91 GLU A O 1
ATOM 735 N N . LEU A 1 92 ? 19.516 1.355 -37.101 1.00 84.69 92 LEU A N 1
ATOM 736 C CA . LEU A 1 92 ? 20.905 1.062 -37.482 1.00 84.69 92 LEU A CA 1
ATOM 737 C C . LEU A 1 92 ? 21.056 -0.125 -38.450 1.00 84.69 92 LEU A C 1
ATOM 739 O O . LEU A 1 92 ? 22.091 -0.248 -39.098 1.00 84.69 92 LEU A O 1
ATOM 743 N N . GLN A 1 93 ? 20.071 -1.027 -38.509 1.00 77.06 93 GLN A N 1
ATOM 744 C CA . GLN A 1 93 ? 20.055 -2.171 -39.433 1.00 77.06 93 GLN A CA 1
ATOM 745 C C . GLN A 1 93 ? 19.441 -1.845 -40.806 1.00 77.06 93 GLN A C 1
ATOM 747 O O . GLN A 1 93 ? 19.410 -2.726 -41.669 1.00 77.06 93 GLN A O 1
ATOM 752 N N . ARG A 1 94 ? 18.934 -0.623 -41.000 1.00 61.97 94 ARG A N 1
ATOM 753 C CA . ARG A 1 94 ? 18.469 -0.112 -42.296 1.00 61.97 94 ARG A CA 1
ATOM 754 C C . ARG A 1 94 ? 19.603 0.513 -43.094 1.00 61.97 94 ARG A C 1
ATOM 756 O O . ARG A 1 94 ? 19.527 0.391 -44.336 1.00 61.97 94 ARG A O 1
#

InterPro domains:
  IPR004827 Basic-leucine zipper domain [PF00170] (48-93)
  IPR004827 Basic-leucine zipper domain [PS00036] (55-70)
  IPR004827 Basic-leucine zipper domain [PS50217] (50-94)
  IPR004827 Basic-leucine zipper domain [SM00338] (48-94)
  IPR008917 Transcription factor, Skn-1-like, DNA-binding domain superfamily [SSF47454] (16-75)
  IPR051381 cAMP-responsive element-binding ATF subfamily [PTHR45996] (9-94)

Sequence (94 aa):
QQPQVPGSLLRQSQGQVQELVLTEDEKKLLAKEGVSLPTQLPLTKYEERVLKKIRRKIRNKQSAQESRKKKKEYIDGLESRMSACTAQNQELQR

Radius of gyration: 24.67 Å; chains: 1; bounding box: 48×19×78 Å

Secondary structure (DSSP, 8-state):
--PPPPP------S---------HHHHHHHHHTT-PPPSSSPPPHHHHHHHHHHHHHHHHHHHHHHHHHHHHHHHHHHHHHHHHHHHHHHHHT-

pLDDT: mean 75.77, std 19.87, range [32.91, 98.38]